Protein AF-A0A2D9P3X9-F1 (afdb_monomer)

Solvent-accessible surface area (backbone atoms only — not comparable to full-atom values): 8124 Å² total; per-residue (Å²): 113,73,68,61,54,51,51,53,51,49,50,55,56,51,56,61,58,69,78,60,82,83,72,76,100,61,85,52,42,67,61,40,29,71,78,39,54,25,49,14,34,47,74,70,71,35,57,72,61,12,51,53,32,41,51,52,52,51,48,51,51,51,50,52,55,49,52,52,51,50,51,53,51,52,52,51,50,55,39,54,48,38,39,72,44,19,68,28,69,56,76,95,52,58,72,68,57,59,52,52,55,59,76,34,58,32,45,64,60,45,48,53,52,29,52,75,70,72,39,66,88,75,55,76,62,83,95,70,67,63,58,36,43,43,80,41,71,66,68,59,71,107

Secondary structure (DSSP, 8-state):
-HHHHHHHHHHHHHHHHHTT----SS--HHHHHHHSTTHHHHHTT-HHHHHHHHHHHHHHHHHHHHHHHHHHHHHHHHHHHHHHHSS---TT--HHHHHHHHH-SBHHHHHHHHHHTT-GGGPPPTTSS---B-S-HHHHT-

Foldseek 3Di:
DVVVVVVVVVVVVVVVVVVPPDDPDDDALVVLCVVANLRSCVVVVVNVRSVVRNVVRVVVVCVVVVVVVVVVVVVVVVQVLCVVFWVAHPPPPDPVLVVLVLVDQWLVRSCVVCVVVVNNVPRDDPPPRSTTHGPDPVSSPD

Radius of gyration: 28.92 Å; Cα contacts (8 Å, |Δi|>4): 103; chains: 1; bounding box: 57×47×64 Å

Mean predicted aligned error: 10.76 Å

Sequence (142 aa):
MKNKFKITFYIILLSNTLFGQNYERDFSPIYKSIILPGWGELDLKNDKRSKQFLIQEASIWITFFGLKYISNTYESSYKAFAALHASTDLENKPFQYRVDIGDYNTYDEFIDSKRRNRQTDLIWPENLGYEWQWDSESNRKE

Structure (mmCIF, N/CA/C/O backbone):
data_AF-A0A2D9P3X9-F1
#
_entry.id   AF-A0A2D9P3X9-F1
#
loop_
_atom_site.group_PDB
_atom_site.id
_atom_site.type_symbol
_atom_site.label_atom_id
_atom_site.label_alt_id
_atom_site.label_comp_id
_atom_site.label_asym_id
_atom_site.label_entity_id
_atom_site.label_seq_id
_atom_site.pdbx_PDB_ins_code
_atom_site.Cartn_x
_atom_site.Cartn_y
_atom_site.Cartn_z
_atom_site.occupancy
_atom_site.B_iso_or_equiv
_atom_site.auth_seq_id
_atom_site.auth_comp_id
_atom_site.auth_asym_id
_atom_site.auth_atom_id
_atom_site.pdbx_PDB_model_num
ATOM 1 N N . MET A 1 1 ? -25.936 -37.610 26.710 1.00 55.84 1 MET A N 1
ATOM 2 C CA . MET A 1 1 ? -25.094 -36.393 26.854 1.00 55.84 1 MET A CA 1
ATOM 3 C C . MET A 1 1 ? -25.672 -35.146 26.176 1.00 55.84 1 MET A C 1
ATOM 5 O O . MET A 1 1 ? -25.727 -34.121 26.841 1.00 55.84 1 MET A O 1
ATOM 9 N N . LYS A 1 2 ? -26.171 -35.205 24.927 1.00 56.50 2 LYS A N 1
ATOM 10 C CA . LYS A 1 2 ? -26.746 -34.044 24.198 1.00 56.50 2 LYS A CA 1
ATOM 11 C C . LYS A 1 2 ? -27.821 -33.239 24.956 1.00 56.50 2 LYS A C 1
ATOM 13 O O . LYS A 1 2 ? -27.806 -32.015 24.899 1.00 56.50 2 LYS A O 1
ATOM 18 N N . ASN A 1 3 ? -28.716 -33.898 25.697 1.00 66.62 3 ASN A N 1
ATOM 19 C CA . ASN A 1 3 ? -29.803 -33.201 26.406 1.00 66.62 3 ASN A CA 1
ATOM 20 C C . ASN A 1 3 ? -29.320 -32.415 27.632 1.00 66.62 3 ASN A C 1
ATOM 22 O O . ASN A 1 3 ? -29.863 -31.354 27.913 1.00 66.62 3 ASN A O 1
ATOM 26 N N . LYS A 1 4 ? -28.260 -32.879 28.310 1.00 65.38 4 LYS A N 1
ATOM 27 C CA . LYS A 1 4 ? -27.666 -32.143 29.435 1.00 65.38 4 LYS A CA 1
ATOM 28 C C . LYS A 1 4 ? -27.031 -30.838 28.951 1.00 65.38 4 LYS A C 1
ATOM 30 O O . LYS A 1 4 ? -27.286 -29.808 29.546 1.00 65.38 4 LYS A O 1
ATOM 35 N N . PHE A 1 5 ? -26.326 -30.866 27.816 1.00 71.12 5 PHE A N 1
ATOM 36 C CA . PHE A 1 5 ? -25.721 -29.669 27.217 1.00 71.12 5 PHE A CA 1
ATOM 37 C C . PHE A 1 5 ? -26.764 -28.624 26.790 1.00 71.12 5 PHE A C 1
ATOM 39 O O . PHE A 1 5 ? -26.582 -27.440 27.047 1.00 71.12 5 PHE A O 1
ATOM 46 N N . LYS A 1 6 ? -27.893 -29.057 26.206 1.00 70.19 6 LYS A N 1
ATOM 47 C CA . LYS A 1 6 ? -29.011 -28.155 25.884 1.00 70.19 6 LYS A CA 1
ATOM 48 C C . LYS A 1 6 ? -29.595 -27.506 27.139 1.00 70.19 6 LYS A C 1
ATOM 50 O O . LYS A 1 6 ? -29.830 -26.308 27.135 1.00 70.19 6 LYS A O 1
ATOM 55 N N . ILE A 1 7 ? -29.792 -28.273 28.211 1.00 79.56 7 ILE A N 1
ATOM 56 C CA . ILE A 1 7 ? -30.321 -27.751 29.479 1.00 79.56 7 ILE A CA 1
ATOM 57 C C . ILE A 1 7 ? -29.348 -26.742 30.098 1.00 79.56 7 ILE A C 1
ATOM 59 O O . ILE A 1 7 ? -29.776 -25.657 30.472 1.00 79.56 7 ILE A O 1
ATOM 63 N N . THR A 1 8 ? -28.044 -27.038 30.136 1.00 74.94 8 THR A N 1
ATOM 64 C CA . THR A 1 8 ? -27.043 -26.080 30.631 1.00 74.94 8 THR A CA 1
ATOM 65 C C . THR A 1 8 ? -27.016 -24.809 29.780 1.00 74.94 8 THR A C 1
ATOM 67 O O . THR A 1 8 ? -26.953 -23.711 30.321 1.00 74.94 8 THR A O 1
ATOM 70 N N . PHE A 1 9 ? -27.139 -24.942 28.457 1.00 77.38 9 PHE A N 1
ATOM 71 C CA . PHE A 1 9 ? -27.222 -23.810 27.535 1.00 77.38 9 PHE A CA 1
ATOM 72 C C . PHE A 1 9 ? -28.471 -22.946 27.780 1.00 77.38 9 PHE A C 1
ATOM 74 O O . PHE A 1 9 ? -28.362 -21.725 27.847 1.00 77.38 9 PHE A O 1
ATOM 81 N N . TYR A 1 10 ? -29.639 -23.561 28.001 1.00 79.00 10 TYR A N 1
ATOM 82 C CA . TYR A 1 10 ? -30.862 -22.835 28.359 1.00 79.00 10 TYR A CA 1
ATOM 83 C C . TYR A 1 10 ? -30.765 -22.160 29.731 1.00 79.00 10 TYR A C 1
ATOM 85 O O . TYR A 1 10 ? -31.238 -21.038 29.871 1.00 79.00 10 TYR A O 1
ATOM 93 N N . ILE A 1 11 ? -30.118 -22.786 30.720 1.00 79.06 11 ILE A N 1
ATOM 94 C CA . ILE A 1 11 ? -29.897 -22.189 32.048 1.00 79.06 11 ILE A CA 1
ATOM 95 C C . ILE A 1 11 ? -29.009 -20.944 31.943 1.00 79.06 11 ILE A C 1
ATOM 97 O O . ILE A 1 11 ? -29.329 -19.927 32.549 1.00 79.06 11 ILE A O 1
ATOM 101 N N . ILE A 1 12 ? -27.948 -20.994 31.130 1.00 73.81 12 ILE A N 1
ATOM 102 C CA . ILE A 1 12 ? -27.087 -19.832 30.861 1.00 73.81 12 ILE A CA 1
ATOM 103 C C . ILE A 1 12 ? -27.878 -18.730 30.139 1.00 73.81 12 ILE A C 1
ATOM 105 O O . ILE A 1 12 ? -27.735 -17.553 30.462 1.00 73.81 12 ILE A O 1
ATOM 109 N N . LEU A 1 13 ? -28.752 -19.082 29.189 1.00 68.81 13 LEU A N 1
ATOM 110 C CA . LEU A 1 13 ? -29.600 -18.101 28.505 1.00 68.81 13 LEU A CA 1
ATOM 111 C C . LEU A 1 13 ? -30.586 -17.423 29.476 1.00 68.81 13 LEU A C 1
ATOM 113 O O . LEU A 1 13 ? -30.727 -16.202 29.465 1.00 68.81 13 LEU A O 1
ATOM 117 N N . LEU A 1 14 ? -31.225 -18.205 30.353 1.00 68.19 14 LEU A N 1
ATOM 118 C CA . LEU A 1 14 ? -32.189 -17.724 31.347 1.00 68.19 14 LEU A CA 1
ATOM 119 C C . LEU A 1 14 ? -31.533 -16.885 32.453 1.00 68.19 14 LEU A C 1
ATOM 121 O O . LEU A 1 14 ? -32.099 -15.866 32.852 1.00 68.19 14 LEU A O 1
ATOM 125 N N . SER A 1 15 ? -30.329 -17.239 32.914 1.00 62.06 15 SER A N 1
ATOM 126 C CA . SER A 1 15 ? -29.631 -16.464 33.949 1.00 62.06 15 SER A CA 1
ATOM 127 C C . SER A 1 15 ? -29.272 -15.054 33.478 1.00 62.06 15 SER A C 1
ATOM 129 O O . SER A 1 15 ? -29.330 -14.120 34.270 1.00 62.06 15 SER A O 1
ATOM 131 N N . ASN A 1 16 ? -28.976 -14.868 32.187 1.00 56.00 16 ASN A N 1
ATOM 132 C CA . ASN A 1 16 ? -28.718 -13.539 31.621 1.00 56.00 16 ASN A CA 1
ATOM 133 C C . ASN A 1 16 ? -29.984 -12.665 31.560 1.00 56.00 16 ASN A C 1
ATOM 135 O O . ASN A 1 16 ? -29.895 -11.449 31.695 1.00 56.00 16 ASN A O 1
ATOM 139 N N . THR A 1 17 ? -31.171 -13.266 31.412 1.00 57.72 17 THR A N 1
ATOM 140 C CA . THR A 1 17 ? -32.439 -12.512 31.368 1.00 57.72 17 THR A CA 1
ATOM 141 C C . THR A 1 17 ? -32.938 -12.061 32.742 1.00 57.72 17 THR A C 1
ATOM 143 O O . THR A 1 17 ? -33.603 -11.032 32.839 1.00 57.72 17 THR A O 1
ATOM 146 N N . LEU A 1 18 ? -32.591 -12.783 33.814 1.00 49.72 18 LEU A N 1
ATOM 147 C CA . LEU A 1 18 ? -33.048 -12.473 35.176 1.00 49.72 18 LEU A CA 1
ATOM 148 C C . LEU A 1 18 ? -32.275 -11.317 35.832 1.00 49.72 18 LEU A C 1
ATOM 150 O O . LEU A 1 18 ? -32.829 -10.631 36.684 1.00 49.72 18 LEU A O 1
ATOM 154 N N . PHE A 1 19 ? -31.040 -11.042 35.401 1.00 53.84 19 PHE A N 1
ATOM 155 C CA . PHE A 1 19 ? -30.265 -9.879 35.862 1.00 53.84 19 PHE A CA 1
ATOM 156 C C . PHE A 1 19 ? -30.591 -8.573 35.109 1.00 53.84 19 PHE A C 1
ATOM 158 O O . PHE A 1 19 ? -30.046 -7.527 35.448 1.00 53.84 19 PHE A O 1
ATOM 165 N N . GLY A 1 20 ? -31.467 -8.614 34.097 1.00 50.34 20 GLY A N 1
ATOM 166 C CA . GLY A 1 20 ? -31.756 -7.476 33.213 1.00 50.34 20 GLY A CA 1
ATOM 167 C C . GLY A 1 20 ? -33.025 -6.679 33.531 1.00 50.34 20 GLY A C 1
ATOM 168 O O . GLY A 1 20 ? -33.351 -5.751 32.792 1.00 50.34 20 GLY A O 1
ATOM 169 N N . GLN A 1 21 ? -33.775 -7.019 34.581 1.00 50.72 21 GLN A N 1
ATOM 170 C CA . GLN A 1 21 ? -35.011 -6.303 34.905 1.00 50.72 21 GLN A CA 1
ATOM 171 C C . GLN A 1 21 ? -34.729 -5.129 35.839 1.00 50.72 21 GLN A C 1
ATOM 173 O O . GLN A 1 21 ? -34.674 -5.313 37.050 1.00 50.72 21 GLN A O 1
ATOM 178 N N . ASN A 1 22 ? -34.487 -3.956 35.241 1.00 48.69 22 ASN A N 1
ATOM 179 C CA . ASN A 1 22 ? -34.942 -2.620 35.666 1.00 48.69 22 ASN A CA 1
ATOM 180 C C . ASN A 1 22 ? -34.124 -1.543 34.931 1.00 48.69 22 ASN A C 1
ATOM 182 O O . ASN A 1 22 ? -33.191 -0.964 35.482 1.00 48.69 22 ASN A O 1
ATOM 186 N N . TYR A 1 23 ? -34.472 -1.271 33.675 1.00 49.69 23 TYR A N 1
ATOM 187 C CA . TYR A 1 23 ? -34.126 -0.006 33.028 1.00 49.69 23 TYR A CA 1
ATOM 188 C C . TYR A 1 23 ? -35.367 0.439 32.254 1.00 49.69 23 TYR A C 1
ATOM 190 O O . TYR A 1 23 ? -35.834 -0.269 31.358 1.00 49.69 23 TYR A O 1
ATOM 198 N N . GLU A 1 24 ? -35.970 1.548 32.681 1.00 52.97 24 GLU A N 1
ATOM 199 C CA . GLU A 1 24 ? -37.042 2.219 31.944 1.00 52.97 24 GLU A CA 1
ATOM 200 C C . GLU A 1 24 ? -36.581 2.505 30.506 1.00 52.97 24 GLU A C 1
ATOM 202 O O . GLU A 1 24 ? -35.385 2.582 30.248 1.00 52.97 24 GLU A O 1
ATOM 207 N N . ARG A 1 25 ? -37.533 2.599 29.568 1.00 50.69 25 ARG A N 1
ATOM 208 C CA . ARG A 1 25 ? -37.355 2.736 28.107 1.00 50.69 25 ARG A CA 1
ATOM 209 C C . ARG A 1 25 ? -36.235 3.698 27.668 1.00 50.69 25 ARG A C 1
ATOM 211 O O . ARG A 1 25 ? -36.501 4.808 27.218 1.00 50.69 25 ARG A O 1
ATOM 218 N N . ASP A 1 26 ? -35.012 3.199 27.663 1.00 66.06 26 ASP A N 1
ATOM 219 C CA . ASP A 1 26 ? -33.858 3.836 27.055 1.00 66.06 26 ASP A CA 1
ATOM 220 C C . ASP A 1 26 ? -33.067 2.792 26.262 1.00 66.06 26 ASP A C 1
ATOM 222 O O 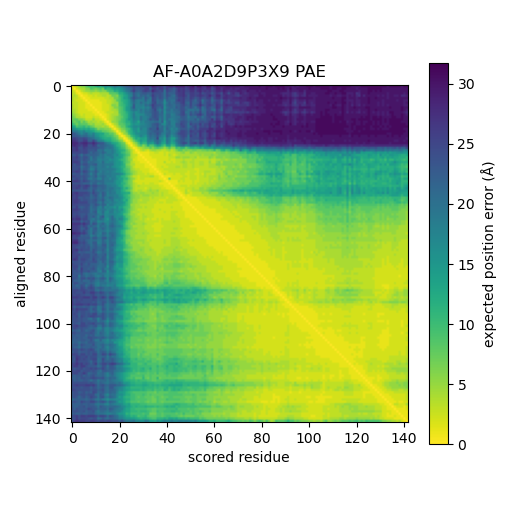. ASP A 1 26 ? -33.109 1.589 26.548 1.00 66.06 26 ASP A O 1
ATOM 226 N N . PHE A 1 27 ? -32.395 3.229 25.200 1.00 75.25 27 PHE A N 1
ATOM 227 C CA . PHE A 1 27 ? -31.620 2.336 24.338 1.00 75.25 27 PHE A CA 1
ATOM 228 C C . PHE A 1 27 ? -30.550 1.620 25.178 1.00 75.25 27 PHE A C 1
ATOM 230 O O . PHE A 1 27 ? -29.741 2.289 25.819 1.00 75.25 27 PHE A O 1
ATOM 237 N N . SER A 1 28 ? -30.562 0.277 25.206 1.00 85.94 28 SER A N 1
ATOM 238 C CA . SER A 1 28 ? -29.722 -0.493 26.138 1.00 85.94 28 SER A CA 1
ATOM 239 C C . SER A 1 28 ? -28.251 -0.059 26.056 1.00 85.94 28 SER A C 1
ATOM 241 O O . SER A 1 28 ? -27.711 0.027 24.945 1.00 85.94 28 SER A O 1
ATOM 243 N N . PRO A 1 29 ? -27.565 0.125 27.201 1.00 83.06 29 PRO A N 1
ATOM 244 C CA . PRO A 1 29 ? -26.133 0.419 27.247 1.00 83.06 29 PRO A CA 1
ATOM 245 C C . PRO A 1 29 ? -25.288 -0.546 26.404 1.00 83.06 29 PRO A C 1
ATOM 247 O O . PRO A 1 29 ? -24.281 -0.159 25.818 1.00 83.06 29 PRO A O 1
ATOM 250 N N . ILE A 1 30 ? -25.722 -1.803 26.276 1.00 84.38 30 ILE A N 1
ATOM 251 C CA . ILE A 1 30 ? -25.047 -2.804 25.445 1.00 84.38 30 ILE A CA 1
ATOM 252 C C . ILE A 1 30 ? -25.048 -2.373 23.975 1.00 84.38 30 ILE A C 1
ATOM 254 O O . ILE A 1 30 ? -23.997 -2.363 23.340 1.00 84.38 30 ILE A O 1
ATOM 258 N N . TYR A 1 31 ? -26.201 -1.969 23.438 1.00 88.00 31 TYR A N 1
ATOM 259 C CA . TYR A 1 31 ? -26.297 -1.538 22.045 1.00 88.00 31 TYR A CA 1
ATOM 260 C C . TYR A 1 31 ? -25.538 -0.229 21.797 1.00 88.00 31 TYR A C 1
ATOM 262 O O . TYR A 1 31 ? -24.903 -0.094 20.753 1.00 88.00 31 TYR A O 1
ATOM 270 N N . LYS A 1 32 ? -25.521 0.698 22.769 1.00 86.94 32 LYS A N 1
ATOM 271 C CA . LYS A 1 32 ? -24.692 1.921 22.710 1.00 86.94 32 LYS A CA 1
ATOM 272 C C . LYS A 1 32 ? -23.209 1.574 22.543 1.00 86.94 32 LYS A C 1
ATOM 274 O O . LYS A 1 32 ? -22.552 2.1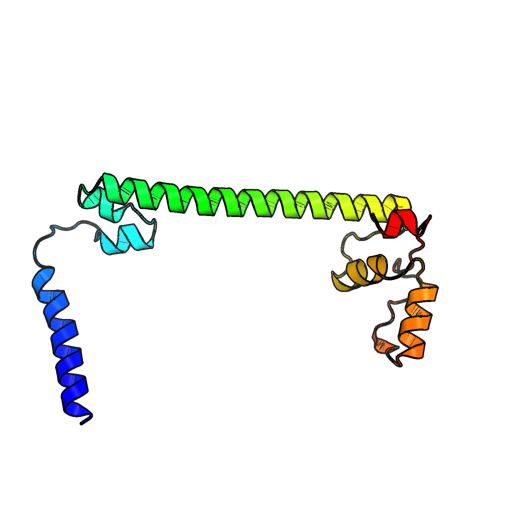16 21.661 1.00 86.94 32 LYS A O 1
ATOM 279 N N . SER A 1 33 ? -22.706 0.626 23.336 1.00 85.31 33 SER A N 1
ATOM 280 C CA . SER A 1 33 ? -21.310 0.172 23.275 1.00 85.31 33 SER A CA 1
ATOM 281 C C . SER A 1 33 ? -20.950 -0.605 22.005 1.00 85.31 33 SER A C 1
ATOM 283 O O . SER A 1 33 ? -19.783 -0.603 21.626 1.00 85.31 33 SER A O 1
ATOM 285 N N . ILE A 1 34 ? -21.914 -1.264 21.348 1.00 86.88 34 ILE A N 1
ATOM 286 C CA . ILE A 1 34 ? -21.692 -1.914 20.043 1.00 86.88 34 ILE A CA 1
ATOM 287 C C . ILE A 1 34 ? -21.476 -0.867 18.946 1.00 86.88 34 ILE A C 1
ATOM 289 O O . ILE A 1 34 ? -20.633 -1.062 18.078 1.00 86.88 34 ILE A O 1
ATOM 293 N N . ILE A 1 35 ? -22.243 0.226 18.976 1.00 88.44 35 ILE A N 1
ATOM 294 C CA . ILE A 1 35 ? -22.125 1.308 17.989 1.00 88.44 35 ILE A CA 1
ATOM 295 C C . ILE A 1 35 ? -20.837 2.094 18.216 1.00 88.44 35 ILE A C 1
ATOM 297 O O . ILE A 1 35 ? -20.119 2.390 17.266 1.00 88.44 35 ILE A O 1
ATOM 301 N N . LEU A 1 36 ? -20.569 2.449 19.474 1.00 88.19 36 LEU A N 1
ATOM 302 C CA . LEU A 1 36 ? -19.397 3.217 19.856 1.00 88.19 36 LEU A CA 1
ATOM 303 C C . LEU A 1 36 ? -18.864 2.706 21.200 1.00 88.19 36 LEU A C 1
ATOM 305 O O . LEU A 1 36 ? -19.493 2.948 22.243 1.00 88.19 36 LEU A O 1
ATOM 309 N N . PRO A 1 37 ? -17.707 2.025 21.213 1.00 87.88 37 PRO A N 1
ATOM 310 C CA . PRO A 1 37 ? -17.082 1.573 22.446 1.00 87.88 37 PRO A CA 1
ATOM 311 C C . PRO A 1 37 ? -16.940 2.721 23.454 1.00 87.88 37 PRO A C 1
ATOM 313 O O . PRO A 1 37 ? -16.388 3.778 23.159 1.00 87.88 37 PRO A O 1
ATOM 316 N N . GLY A 1 38 ? -17.452 2.517 24.670 1.00 86.19 38 GLY A N 1
ATOM 317 C CA . GLY A 1 38 ? -17.428 3.518 25.743 1.00 86.19 38 GLY A CA 1
ATOM 318 C C . GLY A 1 38 ? -18.706 4.344 25.898 1.00 86.19 38 GLY A C 1
ATOM 319 O O . GLY A 1 38 ? -18.887 4.945 26.958 1.00 86.19 38 GLY A O 1
ATOM 320 N N . TRP A 1 39 ? -19.631 4.322 24.932 1.00 86.56 39 TRP A N 1
ATOM 321 C CA . TRP A 1 39 ? -20.909 5.040 25.039 1.00 86.56 39 TRP A CA 1
ATOM 322 C C . TRP A 1 39 ? -21.864 4.398 26.056 1.00 86.56 39 TRP A C 1
ATOM 324 O O . TRP A 1 39 ? -22.435 5.093 26.892 1.00 86.56 39 TRP A O 1
ATOM 334 N N . GLY A 1 40 ? -21.993 3.070 26.074 1.00 86.94 40 GLY A N 1
ATOM 335 C CA . GLY A 1 40 ? -22.806 2.391 27.089 1.00 86.94 40 GLY A CA 1
ATOM 336 C C . GLY A 1 40 ? -22.232 2.497 28.501 1.00 86.94 40 GLY A C 1
ATOM 337 O O . GLY A 1 40 ? -22.971 2.610 29.469 1.00 86.94 40 GLY A O 1
ATOM 338 N N . GLU A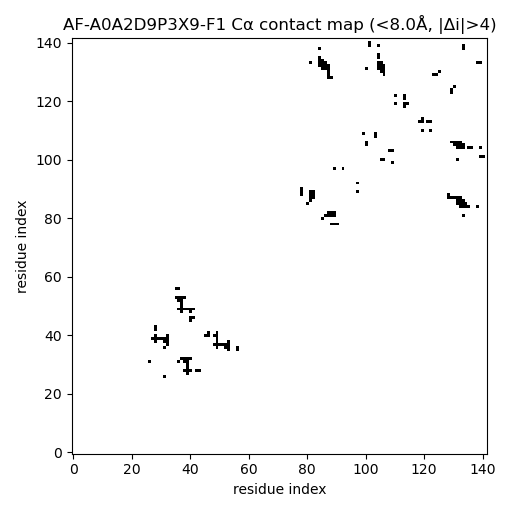 1 41 ? -20.907 2.516 28.634 1.00 87.69 41 GLU A N 1
ATOM 339 C CA . GLU A 1 41 ? -20.251 2.715 29.934 1.00 87.69 41 GLU A CA 1
ATOM 340 C C . GLU A 1 41 ? -20.468 4.138 30.467 1.00 87.69 41 GLU A C 1
ATOM 342 O O . GLU A 1 41 ? -20.576 4.328 31.677 1.00 87.69 41 GLU A O 1
ATOM 347 N N . LEU A 1 42 ? -20.589 5.128 29.575 1.00 87.50 42 LEU A N 1
ATOM 348 C CA . LEU A 1 42 ? -20.970 6.496 29.934 1.00 87.50 42 LEU A CA 1
ATOM 349 C C . LEU A 1 42 ? -22.408 6.546 30.470 1.00 87.50 42 LEU A C 1
ATOM 351 O O . LEU A 1 42 ? -22.675 7.192 31.479 1.00 87.50 42 LEU A O 1
ATOM 355 N N . ASP A 1 43 ? -23.313 5.798 29.835 1.00 86.56 43 ASP A N 1
ATOM 356 C CA . ASP A 1 43 ? -24.717 5.647 30.242 1.00 86.56 43 ASP A CA 1
ATOM 357 C C . ASP A 1 43 ? -24.858 5.022 31.641 1.00 86.56 43 ASP A C 1
ATOM 359 O O . ASP A 1 43 ? -25.719 5.394 32.437 1.00 86.56 43 ASP A O 1
ATOM 363 N N . LEU A 1 44 ? -23.944 4.107 31.976 1.00 88.38 44 LEU A N 1
ATOM 364 C CA . LEU A 1 44 ? -23.841 3.460 33.286 1.00 88.38 44 LEU A CA 1
ATOM 365 C C . LEU A 1 44 ? -23.069 4.296 34.327 1.00 88.38 44 LEU A C 1
ATOM 367 O O . LEU A 1 44 ? -22.786 3.794 35.415 1.00 88.38 44 LEU A O 1
ATOM 371 N N . LYS A 1 45 ? -22.725 5.558 34.021 1.00 86.00 45 LYS A N 1
ATOM 372 C CA . LYS A 1 45 ? -21.920 6.465 34.870 1.00 86.00 45 LYS A CA 1
ATOM 373 C C . LYS A 1 45 ? -20.539 5.905 35.239 1.00 86.00 45 LYS A C 1
ATOM 375 O O . LYS A 1 45 ? -19.967 6.240 36.277 1.00 86.00 45 LYS A O 1
ATOM 380 N N . ASN A 1 46 ? -19.989 5.039 34.391 1.00 88.69 46 ASN A N 1
ATOM 381 C CA . ASN A 1 46 ? -18.662 4.459 34.552 1.00 88.69 46 ASN A CA 1
ATOM 382 C C . ASN A 1 46 ? -17.619 5.261 33.758 1.00 88.69 46 ASN A C 1
ATOM 384 O O . ASN A 1 46 ? -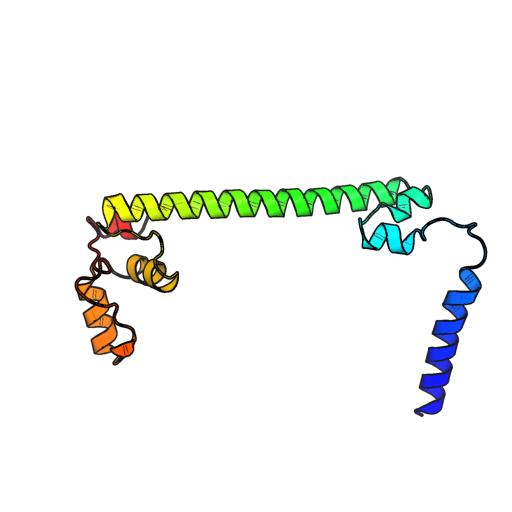17.025 4.787 32.784 1.00 88.69 46 ASN A O 1
ATOM 388 N N . ASP A 1 47 ? -17.382 6.500 34.193 1.00 88.25 47 ASP A N 1
ATOM 389 C CA . ASP A 1 47 ? -16.590 7.495 33.456 1.00 88.25 47 ASP A CA 1
ATOM 390 C C . ASP A 1 47 ? -15.164 7.034 33.143 1.00 88.25 47 ASP A C 1
ATOM 392 O O . ASP A 1 47 ? -14.629 7.317 32.070 1.00 88.25 47 ASP A O 1
ATOM 396 N N . LYS A 1 48 ? -14.524 6.310 34.070 1.00 91.81 48 LYS A N 1
ATOM 397 C CA . LYS A 1 48 ? -13.151 5.824 33.878 1.00 91.81 48 LYS A CA 1
ATOM 398 C C . LYS A 1 48 ? -13.079 4.835 32.717 1.00 91.81 48 LYS A C 1
ATOM 400 O O . LYS A 1 48 ? -12.191 4.948 31.874 1.00 91.81 48 LYS A O 1
ATOM 405 N N . ARG A 1 49 ? -14.010 3.880 32.672 1.00 87.12 49 ARG A N 1
ATOM 406 C CA . ARG A 1 49 ? -14.047 2.843 31.637 1.00 87.12 49 ARG A CA 1
ATOM 407 C C . ARG A 1 49 ? -14.517 3.405 30.299 1.00 87.12 49 ARG A C 1
ATOM 409 O O . ARG A 1 49 ? -13.931 3.076 29.273 1.00 87.12 49 ARG A O 1
ATOM 416 N N . SER A 1 50 ? -15.499 4.306 30.320 1.00 90.75 50 SER A N 1
ATOM 417 C CA . SER A 1 50 ? -15.939 5.042 29.132 1.00 90.75 50 SER A CA 1
ATOM 418 C C . SER A 1 50 ? -14.777 5.787 28.463 1.00 90.75 50 SER A C 1
ATOM 420 O O . SER A 1 50 ? -14.514 5.576 27.281 1.00 90.75 50 SER A O 1
ATOM 422 N N . LYS A 1 51 ? -14.001 6.568 29.231 1.00 92.12 51 LYS A N 1
ATOM 423 C CA . LYS A 1 51 ? -12.834 7.308 28.718 1.00 92.12 51 LYS A CA 1
ATOM 424 C C . LYS A 1 51 ? -11.781 6.397 28.088 1.00 92.12 51 LYS A C 1
ATOM 426 O O . LYS A 1 51 ? -11.240 6.740 27.044 1.00 92.12 51 LYS A O 1
ATOM 431 N N . GLN A 1 52 ? -11.491 5.246 28.699 1.00 93.50 52 GLN A N 1
ATOM 432 C CA . GLN A 1 52 ? -10.525 4.289 28.147 1.00 93.50 52 GLN A CA 1
ATOM 433 C C . GLN A 1 52 ? -10.959 3.766 26.775 1.00 93.50 52 GLN A C 1
ATOM 435 O O . GLN A 1 52 ? -10.151 3.768 25.849 1.00 93.50 52 GLN A O 1
ATOM 440 N N . PHE A 1 53 ? -12.226 3.369 26.630 1.00 93.38 53 PHE A N 1
ATOM 441 C CA . PHE A 1 53 ? -12.748 2.901 25.348 1.00 93.38 53 PHE A CA 1
ATOM 442 C C . PHE A 1 53 ? -12.785 4.009 24.294 1.00 93.38 53 PHE A C 1
ATOM 444 O O . PHE A 1 53 ? -12.349 3.782 23.172 1.00 93.38 53 PHE A O 1
ATOM 451 N N . LEU A 1 54 ? -13.212 5.220 24.659 1.00 91.56 54 LEU A N 1
ATOM 452 C CA . LEU A 1 54 ? -13.237 6.350 23.728 1.00 91.56 54 LEU A CA 1
ATOM 453 C C . LEU A 1 54 ? -11.832 6.725 23.227 1.00 91.56 54 LEU A C 1
ATOM 455 O O . LEU A 1 54 ? -11.668 7.041 22.053 1.00 91.56 54 LEU A O 1
ATOM 459 N N . ILE A 1 55 ? -10.804 6.658 24.083 1.00 94.25 55 ILE A N 1
ATOM 460 C CA . ILE A 1 55 ? -9.406 6.894 23.675 1.00 94.25 55 ILE A CA 1
ATOM 461 C C . ILE A 1 55 ? -8.921 5.808 22.709 1.00 94.25 55 ILE A C 1
ATOM 463 O O . ILE A 1 55 ? -8.240 6.123 21.733 1.00 94.25 55 ILE A O 1
ATOM 467 N N . GLN A 1 56 ? -9.259 4.542 22.964 1.00 95.06 56 GLN A N 1
ATOM 468 C CA . GLN A 1 56 ? -8.905 3.434 22.071 1.00 95.06 56 GLN A CA 1
ATOM 469 C C . GLN A 1 56 ? -9.582 3.596 20.711 1.00 95.06 56 GLN A C 1
ATOM 471 O O . GLN A 1 56 ? -8.917 3.499 19.684 1.00 95.06 56 GLN A O 1
ATOM 476 N N . GLU A 1 57 ? -10.870 3.926 20.710 1.00 93.38 57 GLU A N 1
ATOM 477 C CA . GLU A 1 57 ? -11.643 4.168 19.497 1.00 93.38 57 GLU A CA 1
ATOM 478 C C . GLU A 1 57 ? -11.065 5.339 18.691 1.00 93.38 57 GLU A C 1
ATOM 480 O O . GLU A 1 57 ? -10.788 5.208 17.500 1.00 93.38 57 GLU A O 1
ATOM 485 N N . ALA A 1 58 ? -10.777 6.465 19.349 1.00 95.31 58 ALA A N 1
ATOM 486 C CA . ALA A 1 58 ? -10.131 7.608 18.711 1.00 95.31 58 ALA A CA 1
ATOM 487 C C . ALA A 1 58 ? -8.758 7.238 18.130 1.00 95.31 58 ALA A C 1
ATOM 489 O O . ALA A 1 58 ? -8.441 7.630 17.009 1.00 95.31 58 ALA A O 1
ATOM 490 N N . SER A 1 59 ? -7.963 6.448 18.858 1.00 97.25 59 SER A N 1
ATOM 491 C CA . SER A 1 59 ? -6.665 5.956 18.381 1.00 97.25 59 SER A CA 1
ATOM 492 C C . SER A 1 59 ? -6.816 5.127 17.106 1.00 97.25 59 SER A C 1
ATOM 494 O O . SER A 1 59 ? -6.096 5.368 16.143 1.00 97.25 59 SER A O 1
ATOM 496 N N . ILE A 1 60 ? -7.783 4.205 17.064 1.00 96.31 60 ILE A N 1
ATOM 497 C CA . ILE A 1 60 ? -8.054 3.371 15.886 1.00 96.31 60 ILE A CA 1
ATOM 498 C C . ILE A 1 60 ? -8.418 4.242 14.683 1.00 96.31 60 ILE A C 1
ATOM 500 O O . ILE A 1 60 ? -7.829 4.072 13.615 1.00 96.31 60 ILE A O 1
ATOM 504 N N . TRP A 1 61 ? -9.330 5.204 14.847 1.00 96.81 61 TRP A N 1
ATOM 505 C CA . TRP A 1 61 ? -9.718 6.103 13.758 1.00 96.81 61 TRP A CA 1
ATOM 506 C C . TRP A 1 61 ? -8.556 6.968 13.275 1.00 96.81 61 TRP A C 1
ATOM 508 O O . TRP A 1 61 ? -8.326 7.058 12.069 1.00 96.81 61 TRP A O 1
ATOM 518 N N . ILE A 1 62 ? -7.795 7.567 14.193 1.00 98.12 62 ILE A N 1
ATOM 519 C CA . ILE A 1 62 ? -6.620 8.381 13.856 1.00 98.12 62 ILE A CA 1
ATOM 520 C C . ILE A 1 62 ? -5.599 7.543 13.086 1.00 98.12 62 ILE A C 1
ATOM 522 O O . ILE A 1 62 ? -5.120 7.976 12.039 1.00 98.12 62 ILE A O 1
ATOM 526 N N . THR A 1 63 ? -5.295 6.331 13.553 1.00 98.12 63 THR A N 1
ATOM 527 C CA . THR A 1 63 ? -4.381 5.420 12.859 1.00 98.12 63 THR A CA 1
ATOM 528 C C . THR A 1 63 ? -4.922 5.028 11.489 1.00 98.12 63 THR A C 1
ATOM 530 O O . THR A 1 63 ? -4.182 5.092 10.514 1.00 98.12 63 THR A O 1
ATOM 533 N N . PHE A 1 64 ? -6.203 4.677 11.375 1.00 97.88 64 PHE A N 1
ATOM 534 C CA . PHE A 1 64 ? -6.817 4.303 10.103 1.00 97.88 64 PHE A CA 1
ATOM 535 C C . PHE A 1 64 ? -6.732 5.432 9.067 1.00 97.88 64 PHE A C 1
ATOM 537 O O . PHE A 1 64 ? -6.240 5.222 7.957 1.00 97.88 64 PHE A O 1
ATOM 544 N N . PHE A 1 65 ? -7.166 6.643 9.426 1.00 98.19 65 PHE A N 1
ATOM 545 C CA . PHE A 1 65 ? -7.115 7.788 8.517 1.00 98.19 65 PHE A CA 1
ATOM 546 C C . PHE A 1 65 ? -5.681 8.230 8.226 1.00 98.19 65 PHE A C 1
ATOM 548 O O . PHE A 1 65 ? -5.373 8.555 7.079 1.00 98.19 65 PHE A O 1
ATOM 555 N N . GLY A 1 66 ? -4.797 8.185 9.225 1.00 98.25 66 GLY A N 1
ATOM 556 C CA . GLY A 1 66 ? -3.377 8.486 9.063 1.00 98.25 66 GLY A CA 1
ATOM 557 C C . GLY A 1 66 ? -2.701 7.535 8.077 1.00 98.25 66 GLY A C 1
ATOM 558 O O . GLY A 1 66 ? -2.087 7.985 7.113 1.00 98.25 66 GLY A O 1
ATOM 559 N N . LEU A 1 67 ? -2.880 6.223 8.253 1.00 98.06 67 LEU A N 1
ATOM 560 C CA . LEU A 1 67 ? -2.335 5.214 7.343 1.00 98.06 67 LEU A CA 1
ATOM 561 C C . LEU A 1 67 ? -2.915 5.344 5.934 1.00 98.06 67 LEU A C 1
ATOM 563 O O . LEU A 1 67 ? -2.172 5.246 4.962 1.00 98.06 67 LEU A O 1
ATOM 567 N N . LYS A 1 68 ? -4.216 5.624 5.804 1.00 98.00 68 LYS A N 1
ATOM 568 C CA . LYS A 1 68 ? -4.848 5.853 4.499 1.00 98.00 68 LYS A CA 1
ATOM 569 C C . LYS A 1 68 ? -4.260 7.074 3.784 1.00 98.00 68 LYS A C 1
ATOM 571 O O . LYS A 1 68 ? -3.967 7.002 2.594 1.00 98.00 68 LYS A O 1
ATOM 576 N N . TYR A 1 69 ? -4.063 8.179 4.499 1.00 98.00 69 TYR A N 1
ATOM 577 C CA . TYR A 1 69 ? -3.452 9.388 3.946 1.00 98.00 69 TYR A CA 1
ATOM 578 C C . TYR A 1 69 ? -1.999 9.152 3.509 1.00 98.00 69 TYR A C 1
ATOM 580 O O . TYR A 1 69 ? -1.616 9.534 2.399 1.00 98.00 69 TYR A O 1
ATOM 588 N N . ILE A 1 70 ? -1.210 8.474 4.350 1.00 97.69 70 ILE A N 1
ATOM 589 C CA . ILE A 1 70 ? 0.183 8.119 4.049 1.00 97.69 70 ILE A CA 1
ATOM 590 C C . ILE A 1 70 ? 0.245 7.202 2.825 1.00 97.69 70 ILE A C 1
ATOM 592 O O . ILE A 1 70 ? 1.008 7.481 1.907 1.00 97.69 70 ILE A O 1
ATOM 596 N N . SER A 1 71 ? -0.590 6.160 2.772 1.00 96.19 71 SER A N 1
ATOM 597 C CA . SER A 1 71 ? -0.653 5.226 1.642 1.00 96.19 71 SER A CA 1
ATOM 598 C C . SER A 1 71 ? -0.950 5.942 0.327 1.00 96.19 71 SER A C 1
ATOM 600 O O . SER A 1 71 ? -0.266 5.704 -0.661 1.00 96.19 71 SER A O 1
ATOM 602 N N . ASN A 1 72 ? -1.934 6.845 0.313 1.00 95.50 72 ASN A N 1
ATOM 603 C CA . ASN A 1 72 ? -2.293 7.594 -0.892 1.00 95.50 72 ASN A CA 1
ATOM 604 C C . ASN A 1 72 ? -1.174 8.544 -1.335 1.00 95.50 72 ASN A C 1
ATOM 606 O O . ASN A 1 72 ? -0.906 8.679 -2.526 1.00 95.50 72 ASN A O 1
ATOM 610 N N . THR A 1 73 ? -0.519 9.202 -0.375 1.00 96.31 73 THR A N 1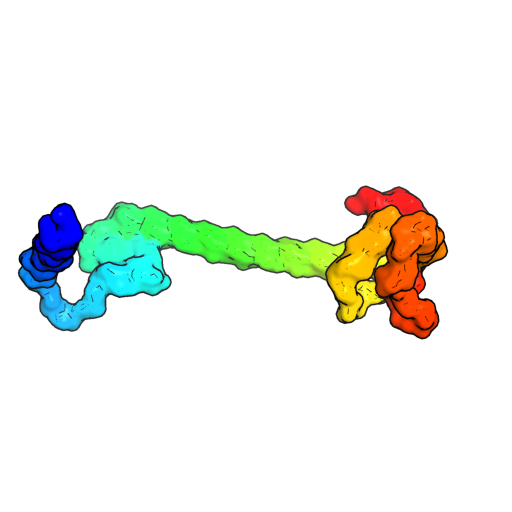
ATOM 611 C CA . THR A 1 73 ? 0.608 10.099 -0.659 1.00 96.31 73 THR A CA 1
ATOM 612 C C . THR A 1 73 ? 1.780 9.319 -1.238 1.00 96.31 73 THR A C 1
ATOM 614 O O . THR A 1 73 ? 2.311 9.698 -2.275 1.00 96.31 73 THR A O 1
ATOM 617 N N . TYR A 1 74 ? 2.144 8.202 -0.607 1.00 94.38 74 TYR A N 1
ATOM 618 C CA . TYR A 1 74 ? 3.207 7.328 -1.087 1.00 94.38 74 TYR A CA 1
ATOM 619 C C . TYR A 1 74 ? 2.889 6.780 -2.482 1.00 94.38 74 TYR A C 1
ATOM 621 O O . TYR A 1 74 ? 3.757 6.784 -3.351 1.00 94.38 74 TYR A O 1
ATOM 629 N N . GLU A 1 75 ? 1.631 6.391 -2.720 1.00 93.50 75 GLU A N 1
ATOM 630 C CA . GLU A 1 75 ? 1.179 5.927 -4.028 1.00 93.50 75 GLU A CA 1
ATOM 631 C C . GLU A 1 75 ? 1.329 6.977 -5.125 1.00 93.50 75 GLU A C 1
ATOM 633 O O . GLU A 1 75 ? 1.843 6.678 -6.199 1.00 93.50 75 GLU A O 1
ATOM 638 N N . SER A 1 76 ? 0.920 8.211 -4.846 1.00 93.94 76 SER A N 1
ATOM 639 C CA . SER A 1 76 ? 1.097 9.324 -5.776 1.00 93.94 76 SER A CA 1
ATOM 640 C C . SER A 1 76 ? 2.580 9.603 -6.053 1.00 93.94 76 SER A C 1
ATOM 642 O O . SER A 1 76 ? 2.982 9.745 -7.207 1.00 93.94 76 SER A O 1
ATOM 644 N N . SER A 1 77 ? 3.412 9.614 -5.006 1.00 93.75 77 SER A N 1
ATOM 645 C CA . SER A 1 77 ? 4.841 9.909 -5.122 1.00 93.75 77 SER A CA 1
ATOM 646 C C . SER A 1 77 ? 5.586 8.888 -5.976 1.00 93.75 77 SER A C 1
ATOM 648 O O . SER A 1 77 ? 6.294 9.291 -6.896 1.00 93.75 77 SER A O 1
ATOM 650 N N . TYR A 1 78 ? 5.416 7.582 -5.727 1.00 91.56 78 TYR A N 1
ATOM 651 C CA . TYR A 1 78 ? 6.133 6.583 -6.528 1.00 91.56 78 TYR A CA 1
ATOM 652 C C . TYR A 1 78 ? 5.630 6.565 -7.980 1.00 91.56 78 TYR A C 1
ATOM 654 O O . TYR A 1 78 ? 6.414 6.317 -8.894 1.00 91.56 78 TYR A O 1
ATOM 662 N N . LYS A 1 79 ? 4.339 6.853 -8.222 1.00 93.19 79 LYS A N 1
ATOM 663 C CA . LYS A 1 79 ? 3.796 6.968 -9.585 1.00 93.19 79 LYS A CA 1
ATOM 664 C C . LYS A 1 79 ? 4.420 8.124 -10.345 1.00 93.19 79 LYS A C 1
ATOM 666 O O . LYS A 1 79 ? 4.870 7.933 -11.470 1.00 93.19 79 LYS A O 1
ATOM 671 N N . ALA A 1 80 ? 4.492 9.295 -9.718 1.00 93.44 80 ALA A N 1
ATOM 672 C CA . ALA A 1 80 ? 5.137 10.462 -10.305 1.00 93.44 80 ALA A CA 1
ATOM 673 C C . ALA A 1 80 ? 6.637 10.224 -10.542 1.00 93.44 80 ALA A C 1
ATOM 675 O O . ALA A 1 80 ? 7.164 10.611 -11.583 1.00 93.44 80 ALA A O 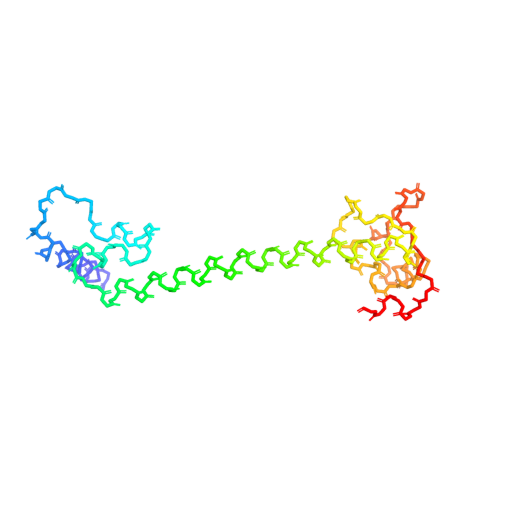1
ATOM 676 N N . PHE A 1 81 ? 7.313 9.547 -9.610 1.00 94.25 81 PHE A N 1
ATOM 677 C CA . PHE A 1 81 ? 8.727 9.205 -9.737 1.00 94.25 81 PHE A CA 1
ATOM 678 C C . PHE A 1 81 ? 8.985 8.259 -10.918 1.00 94.25 81 PHE A C 1
ATOM 680 O O . PHE A 1 81 ? 9.833 8.545 -11.759 1.00 94.25 81 PHE A O 1
ATOM 687 N N . ALA A 1 82 ? 8.204 7.183 -11.048 1.00 93.69 82 ALA A N 1
ATOM 688 C CA . ALA A 1 82 ? 8.293 6.276 -12.191 1.00 93.69 82 ALA A CA 1
ATOM 689 C C . ALA A 1 82 ? 7.924 6.970 -13.516 1.00 93.69 82 ALA A C 1
ATOM 691 O O . ALA A 1 82 ? 8.572 6.731 -14.530 1.00 93.69 82 ALA A O 1
ATOM 692 N N . ALA A 1 83 ? 6.949 7.882 -13.521 1.00 93.00 83 ALA A N 1
ATOM 693 C CA . ALA A 1 83 ? 6.630 8.668 -14.714 1.00 93.00 83 ALA A CA 1
ATOM 694 C C . ALA A 1 83 ? 7.801 9.549 -15.172 1.00 93.00 83 ALA A C 1
ATOM 696 O O . ALA A 1 83 ? 8.019 9.711 -16.372 1.00 93.00 83 ALA A O 1
ATOM 697 N N . LEU A 1 84 ? 8.579 10.083 -14.226 1.00 93.88 84 LEU A N 1
ATOM 698 C CA . LEU A 1 84 ? 9.740 10.920 -14.513 1.00 93.88 84 LEU A CA 1
ATOM 699 C C . LEU A 1 84 ? 10.971 10.106 -14.941 1.00 93.88 84 LEU A C 1
ATOM 701 O O . LEU A 1 84 ? 11.664 10.503 -15.875 1.00 93.88 84 LEU A O 1
ATOM 705 N N . HIS A 1 85 ? 11.240 8.988 -14.263 1.00 95.69 85 HIS A N 1
ATOM 706 C CA . HIS A 1 85 ? 12.501 8.249 -14.387 1.00 95.69 85 HIS A CA 1
ATOM 707 C C . HIS A 1 85 ? 12.400 6.950 -15.193 1.00 95.69 85 HIS A C 1
ATOM 709 O O . HIS A 1 85 ? 13.410 6.490 -15.716 1.00 95.69 85 HIS A O 1
ATOM 715 N N . ALA A 1 86 ? 11.207 6.364 -15.327 1.00 93.38 86 ALA A N 1
ATOM 716 C CA . ALA A 1 86 ? 10.966 5.117 -16.059 1.00 93.38 86 ALA A CA 1
ATOM 717 C C . ALA A 1 86 ? 10.224 5.315 -17.395 1.00 93.38 86 ALA A C 1
ATOM 719 O O . ALA A 1 86 ? 9.908 4.338 -18.077 1.00 93.38 86 ALA A O 1
ATOM 720 N N . SER A 1 87 ? 9.946 6.571 -17.775 1.00 90.38 87 SER A N 1
ATOM 721 C CA . SER A 1 87 ? 9.267 6.953 -19.026 1.00 90.38 87 SER A CA 1
ATOM 722 C C . SER A 1 87 ? 7.936 6.223 -19.268 1.00 90.38 87 SER A C 1
ATOM 724 O O . SER A 1 87 ? 7.568 5.970 -20.413 1.00 90.38 87 SER A O 1
ATOM 726 N N . THR A 1 88 ? 7.213 5.872 -18.201 1.00 90.81 88 THR A N 1
ATOM 727 C CA . THR A 1 88 ? 5.950 5.126 -18.273 1.00 90.81 88 THR A CA 1
ATOM 728 C C . THR A 1 88 ? 4.881 5.746 -17.383 1.00 90.81 88 THR A C 1
ATOM 730 O O . THR A 1 88 ? 5.167 6.228 -16.289 1.00 90.81 88 THR A O 1
ATOM 733 N N . ASP A 1 89 ? 3.632 5.713 -17.840 1.00 91.00 89 ASP A N 1
ATOM 734 C CA . ASP A 1 89 ? 2.494 6.165 -17.052 1.00 91.00 89 ASP A CA 1
ATOM 735 C C . ASP A 1 89 ? 1.900 4.998 -16.252 1.00 91.00 89 ASP A C 1
ATOM 737 O O . ASP A 1 89 ? 1.361 4.034 -16.805 1.00 91.00 89 ASP A O 1
ATOM 741 N N . LEU A 1 90 ? 2.003 5.096 -14.926 1.00 91.56 90 LEU A N 1
ATOM 742 C CA . LEU A 1 90 ? 1.430 4.133 -13.989 1.00 91.56 90 LEU A CA 1
ATOM 743 C C . LEU A 1 90 ? -0.051 4.395 -13.681 1.00 91.56 90 LEU A C 1
ATOM 745 O O . LEU A 1 90 ? -0.693 3.570 -13.012 1.00 91.56 90 LEU A O 1
ATOM 749 N N . GLU A 1 91 ? -0.600 5.520 -14.139 1.00 89.19 91 GLU A N 1
ATOM 750 C CA . GLU A 1 91 ? -1.996 5.879 -13.944 1.00 89.19 91 GLU A CA 1
ATOM 751 C C . GLU A 1 91 ? -2.896 4.841 -14.634 1.00 89.19 91 GLU A C 1
ATOM 753 O O . GLU A 1 91 ? -2.690 4.444 -15.779 1.00 89.19 91 GLU A O 1
ATOM 758 N N . ASN A 1 92 ? -3.913 4.350 -13.923 1.00 87.88 92 ASN A N 1
ATOM 759 C CA . ASN A 1 92 ? -4.852 3.328 -14.415 1.00 87.88 92 ASN A CA 1
ATOM 760 C C . ASN A 1 92 ? -4.236 1.968 -14.811 1.00 87.88 92 ASN A C 1
ATOM 762 O O . ASN A 1 92 ? -4.950 1.098 -15.314 1.00 87.88 92 ASN A O 1
ATOM 766 N N . LYS A 1 93 ? -2.946 1.733 -14.548 1.00 93.06 93 LYS A N 1
ATOM 767 C CA . LYS A 1 93 ? -2.315 0.424 -14.756 1.00 93.06 93 LYS A CA 1
ATOM 768 C C . LYS A 1 93 ? -2.608 -0.531 -13.591 1.00 93.06 93 LYS A C 1
ATOM 770 O O . LYS A 1 93 ? -2.806 -0.084 -12.453 1.00 93.06 93 LYS A O 1
ATOM 775 N N . PRO A 1 94 ? -2.640 -1.856 -13.825 1.00 94.00 94 PRO A N 1
ATOM 776 C CA . PRO A 1 94 ? -2.866 -2.826 -12.757 1.00 94.00 94 PRO A CA 1
ATOM 777 C C . PRO A 1 94 ? -1.717 -2.816 -11.740 1.00 94.00 94 PRO A C 1
ATOM 779 O O . PRO A 1 94 ? -0.577 -2.502 -12.070 1.00 94.00 94 PRO A O 1
ATOM 782 N N . PHE A 1 95 ? -2.000 -3.210 -10.495 1.00 92.44 95 PHE A N 1
ATOM 783 C CA . PHE A 1 95 ? -0.980 -3.284 -9.440 1.00 92.44 95 PHE A CA 1
ATOM 784 C C . PHE A 1 95 ? 0.213 -4.168 -9.833 1.00 92.44 95 PHE A C 1
ATOM 786 O O . PHE A 1 95 ? 1.350 -3.777 -9.600 1.00 92.44 95 PHE A O 1
ATOM 793 N N . GLN A 1 96 ? -0.038 -5.304 -10.495 1.00 95.56 96 GLN A N 1
ATOM 794 C CA . GLN A 1 96 ? 1.024 -6.216 -10.930 1.00 95.56 96 GLN A CA 1
ATOM 795 C C . GLN A 1 96 ? 2.026 -5.545 -11.880 1.00 95.56 96 GLN A C 1
ATOM 797 O O . GLN A 1 96 ? 3.221 -5.768 -11.743 1.00 95.56 96 GLN A O 1
ATOM 802 N N . TYR A 1 97 ? 1.562 -4.666 -12.774 1.00 95.19 97 TYR A N 1
ATOM 803 C CA . TYR A 1 97 ? 2.445 -3.913 -13.669 1.00 95.19 97 TYR A CA 1
ATOM 804 C C . TYR A 1 97 ? 3.413 -3.014 -12.894 1.00 95.19 97 TYR A C 1
ATOM 806 O O . TYR A 1 97 ? 4.593 -2.933 -13.217 1.00 95.19 97 TYR A O 1
ATOM 814 N N . ARG A 1 98 ? 2.930 -2.380 -11.819 1.00 93.81 98 ARG A N 1
ATOM 815 C CA . ARG A 1 98 ? 3.758 -1.524 -10.958 1.00 93.81 98 ARG A CA 1
ATOM 816 C C . ARG A 1 98 ? 4.833 -2.320 -10.221 1.00 93.81 98 ARG A C 1
ATOM 818 O O . ARG A 1 98 ? 5.939 -1.823 -10.054 1.00 93.81 98 ARG A O 1
ATOM 825 N N . VAL A 1 99 ? 4.510 -3.550 -9.814 1.00 94.00 99 VAL A N 1
ATOM 826 C CA . VAL A 1 99 ? 5.484 -4.484 -9.230 1.00 94.00 99 VAL A CA 1
ATOM 827 C C . VAL A 1 99 ? 6.532 -4.875 -10.272 1.00 94.00 99 VAL A C 1
ATOM 829 O O . VAL A 1 99 ? 7.721 -4.761 -10.001 1.00 94.00 99 VAL A O 1
ATOM 832 N N . ASP A 1 100 ? 6.102 -5.253 -11.479 1.00 95.50 100 ASP A N 1
ATOM 833 C CA . ASP A 1 100 ? 7.015 -5.676 -12.544 1.00 95.50 100 ASP A CA 1
ATOM 834 C C . ASP A 1 100 ? 7.994 -4.552 -12.947 1.00 95.50 100 ASP A C 1
ATOM 836 O O . ASP A 1 100 ? 9.177 -4.813 -13.149 1.00 95.50 100 ASP A O 1
ATOM 840 N N . ILE A 1 101 ? 7.550 -3.291 -12.995 1.00 94.94 101 ILE A N 1
ATOM 841 C CA . ILE A 1 101 ? 8.440 -2.140 -13.239 1.00 94.94 101 ILE A CA 1
ATOM 842 C C . ILE A 1 101 ? 9.491 -1.985 -12.138 1.00 94.94 101 ILE A C 1
ATOM 844 O O . ILE A 1 101 ? 10.634 -1.627 -12.424 1.00 94.94 101 ILE A O 1
ATOM 848 N N . GLY A 1 102 ? 9.118 -2.244 -10.884 1.00 93.06 102 GLY A N 1
ATOM 849 C CA . GLY A 1 102 ? 10.050 -2.212 -9.760 1.00 93.06 102 GLY A CA 1
ATOM 850 C C . GLY A 1 102 ? 11.128 -3.294 -9.853 1.00 93.06 102 GLY A C 1
ATOM 851 O O . GLY A 1 102 ? 12.238 -3.087 -9.370 1.00 93.06 102 GLY A O 1
ATOM 852 N N . ASP A 1 103 ? 10.851 -4.414 -10.522 1.00 95.00 103 ASP A N 1
ATOM 853 C CA . ASP A 1 103 ? 11.752 -5.568 -10.590 1.00 95.00 103 ASP A CA 1
ATOM 854 C C . ASP A 1 103 ? 12.791 -5.492 -11.725 1.00 95.00 103 ASP A C 1
ATOM 856 O O . ASP A 1 103 ? 13.891 -6.031 -11.568 1.00 95.00 103 ASP A O 1
ATOM 860 N N . TYR A 1 104 ? 12.492 -4.813 -12.841 1.00 96.00 104 TYR A N 1
ATOM 861 C CA . TYR A 1 104 ? 13.354 -4.789 -14.038 1.00 96.00 104 TYR A CA 1
ATOM 862 C C . TYR A 1 104 ? 13.656 -3.366 -14.517 1.00 96.00 104 TYR A C 1
ATOM 864 O O . TYR A 1 104 ? 12.790 -2.492 -14.472 1.00 96.00 104 TYR A O 1
ATOM 872 N N . ASN A 1 105 ? 14.869 -3.121 -15.028 1.00 95.62 105 ASN A N 1
ATOM 873 C CA . ASN A 1 105 ? 15.251 -1.792 -15.520 1.00 95.62 105 ASN A CA 1
ATOM 874 C C . ASN A 1 105 ? 14.557 -1.452 -16.844 1.00 95.62 105 ASN A C 1
ATOM 876 O O . ASN A 1 105 ? 14.271 -0.285 -17.110 1.00 95.62 105 ASN A O 1
ATOM 880 N N . THR A 1 106 ? 14.280 -2.457 -17.674 1.00 96.38 106 THR A N 1
ATOM 881 C CA . THR A 1 106 ? 13.651 -2.263 -18.982 1.00 96.38 106 THR A CA 1
ATOM 882 C C . THR A 1 106 ? 12.557 -3.287 -19.247 1.00 96.38 106 THR A C 1
ATOM 884 O O . THR A 1 106 ? 12.543 -4.393 -18.698 1.00 96.38 106 THR A O 1
ATOM 887 N N . TYR A 1 107 ? 11.654 -2.921 -20.151 1.00 96.69 107 TYR A N 1
ATOM 888 C CA . TYR A 1 107 ? 10.617 -3.813 -20.653 1.00 96.69 107 TYR A CA 1
ATOM 889 C C . TYR A 1 107 ? 11.175 -5.091 -21.307 1.00 96.69 107 TYR A C 1
ATOM 891 O O . TYR A 1 107 ? 10.641 -6.184 -21.106 1.00 96.69 107 TYR A O 1
ATOM 899 N N . ASP A 1 108 ? 12.295 -4.977 -22.023 1.00 96.88 108 ASP A N 1
ATOM 900 C CA . ASP A 1 108 ? 12.957 -6.113 -22.671 1.00 96.88 108 ASP A CA 1
ATOM 901 C C . ASP A 1 108 ? 13.527 -7.105 -21.647 1.00 96.88 108 ASP A C 1
ATOM 903 O O . ASP A 1 108 ? 13.351 -8.317 -21.789 1.00 96.88 108 ASP A O 1
ATOM 907 N N . GLU A 1 109 ? 14.146 -6.609 -20.566 1.00 97.19 109 GLU A N 1
ATOM 908 C CA . GLU A 1 109 ? 14.635 -7.455 -19.468 1.00 97.19 109 GLU A CA 1
ATOM 909 C C . GLU A 1 109 ? 13.498 -8.275 -18.842 1.00 97.19 109 GLU A C 1
ATOM 911 O O . GLU A 1 109 ? 13.656 -9.475 -18.567 1.00 97.19 109 GLU A O 1
ATOM 916 N N . PHE A 1 110 ? 12.341 -7.638 -18.646 1.00 97.38 110 PHE A N 1
ATOM 917 C CA . PHE A 1 110 ? 11.127 -8.285 -18.163 1.00 97.38 110 PHE A CA 1
ATOM 918 C C . PHE A 1 110 ? 10.643 -9.368 -19.134 1.00 97.38 110 PHE A C 1
ATOM 920 O O . PHE A 1 110 ? 10.447 -10.516 -18.720 1.00 97.38 110 PHE A O 1
ATOM 927 N N . ILE A 1 111 ? 10.495 -9.041 -20.422 1.00 97.38 111 ILE A N 1
ATOM 928 C CA . ILE A 1 111 ? 10.060 -9.987 -21.456 1.00 97.38 111 ILE A CA 1
ATOM 929 C C . ILE A 1 111 ? 10.979 -11.207 -21.487 1.00 97.38 111 ILE A C 1
ATOM 931 O O . ILE A 1 111 ? 10.505 -12.347 -21.478 1.00 97.38 111 ILE A O 1
ATOM 935 N N . ASP A 1 112 ? 12.289 -10.988 -21.492 1.00 97.69 112 ASP A N 1
ATOM 936 C CA . ASP A 1 112 ? 13.265 -12.065 -21.556 1.00 97.69 112 ASP A CA 1
ATOM 937 C C . ASP A 1 112 ? 13.206 -12.951 -20.309 1.00 97.69 112 ASP A C 1
ATOM 939 O O . ASP A 1 112 ? 13.304 -14.177 -20.411 1.00 97.69 112 ASP A O 1
ATOM 943 N N . SER A 1 113 ? 12.968 -12.366 -19.131 1.00 97.19 113 SER A N 1
ATOM 944 C CA . SER A 1 113 ? 12.713 -13.115 -17.897 1.00 97.19 113 SER A CA 1
ATOM 945 C C . SER A 1 113 ? 11.464 -13.995 -18.004 1.00 97.19 113 SER A C 1
ATOM 947 O O . SER A 1 113 ? 11.525 -15.201 -17.738 1.00 97.19 113 SER A O 1
ATOM 949 N N . LYS A 1 114 ? 10.341 -13.438 -18.476 1.00 97.00 114 LYS A N 1
ATOM 950 C CA . LYS A 1 114 ? 9.091 -14.191 -18.664 1.00 97.00 114 LYS A CA 1
ATOM 951 C C . LYS A 1 114 ? 9.239 -15.302 -19.704 1.00 97.00 114 LYS A C 1
ATOM 953 O O . LYS A 1 114 ? 8.782 -16.421 -19.466 1.00 97.00 114 LYS A O 1
ATOM 958 N N . ARG A 1 115 ? 9.943 -15.050 -20.813 1.00 97.06 115 ARG A N 1
ATOM 959 C CA . ARG A 1 115 ? 10.242 -16.054 -21.849 1.00 97.06 115 ARG A CA 1
ATOM 960 C C . ARG A 1 115 ? 11.091 -17.201 -21.302 1.00 97.06 115 ARG A C 1
ATOM 962 O O . ARG A 1 115 ? 10.733 -18.361 -21.510 1.00 97.06 115 ARG A O 1
ATOM 969 N N . ARG A 1 116 ? 12.161 -16.907 -20.550 1.00 97.00 116 ARG A N 1
ATOM 970 C CA . ARG A 1 116 ? 13.004 -17.935 -19.903 1.00 97.00 116 ARG A CA 1
ATOM 971 C C . ARG A 1 116 ? 12.200 -18.828 -18.959 1.00 97.00 116 ARG A C 1
ATOM 973 O O . ARG A 1 116 ? 12.397 -20.041 -18.946 1.00 97.00 116 ARG A O 1
ATOM 980 N N . ASN A 1 117 ? 11.256 -18.237 -18.231 1.00 97.12 117 ASN A N 1
ATOM 981 C CA . ASN A 1 117 ? 10.404 -18.944 -17.276 1.00 97.12 117 ASN A CA 1
ATOM 982 C C . ASN A 1 117 ? 9.157 -19.589 -17.904 1.00 97.12 117 ASN A C 1
ATOM 984 O O . ASN A 1 117 ? 8.356 -20.173 -17.179 1.00 97.12 117 ASN A O 1
ATOM 988 N N . ARG A 1 118 ? 8.988 -19.521 -19.235 1.00 96.56 118 ARG A N 1
ATOM 989 C CA . ARG A 1 118 ? 7.805 -20.025 -19.964 1.00 96.56 118 ARG A CA 1
ATOM 990 C C . ARG A 1 118 ? 6.482 -19.390 -19.502 1.00 96.56 118 ARG A C 1
ATOM 992 O O . ARG A 1 118 ? 5.443 -20.037 -19.546 1.00 96.56 118 ARG A O 1
ATOM 999 N N . GLN A 1 119 ? 6.531 -18.127 -19.083 1.00 96.56 119 GLN A N 1
ATOM 1000 C CA . GLN A 1 119 ? 5.403 -17.314 -18.609 1.00 96.56 119 GLN A CA 1
ATOM 1001 C C . GLN A 1 119 ? 4.990 -16.273 -19.661 1.00 96.56 119 GLN A C 1
ATOM 1003 O O . GLN A 1 119 ? 4.848 -15.086 -19.369 1.00 96.56 119 GLN A O 1
ATOM 1008 N N . THR A 1 120 ? 4.892 -16.683 -20.925 1.00 93.94 120 THR A N 1
ATOM 1009 C CA . THR A 1 120 ? 4.632 -15.760 -22.043 1.00 93.94 120 THR A CA 1
ATOM 1010 C C . THR A 1 120 ? 3.235 -15.142 -22.003 1.00 93.94 120 THR A C 1
ATOM 1012 O O . THR A 1 120 ? 3.015 -14.097 -22.599 1.00 93.94 120 THR A O 1
ATOM 1015 N N . ASP A 1 121 ? 2.304 -15.778 -21.298 1.00 95.88 121 ASP A N 1
ATOM 1016 C CA . ASP A 1 121 ? 0.947 -15.304 -21.021 1.00 95.88 121 ASP A CA 1
ATOM 1017 C C . ASP A 1 121 ? 0.899 -14.111 -20.053 1.00 95.88 121 ASP A C 1
ATOM 1019 O O . ASP A 1 121 ? -0.091 -13.385 -20.028 1.00 95.88 121 ASP A O 1
ATOM 1023 N N . LEU A 1 122 ? 1.970 -13.888 -19.282 1.00 95.81 122 LEU A N 1
ATOM 1024 C CA . LEU A 1 122 ? 2.095 -12.7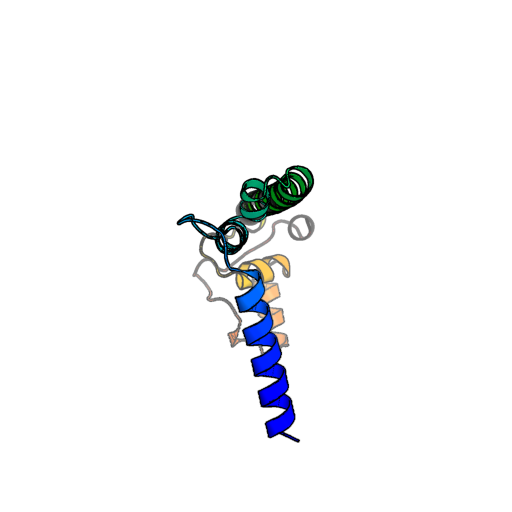75 -18.336 1.00 95.81 122 LEU A CA 1
ATOM 1025 C C . LEU A 1 122 ? 2.811 -11.553 -18.932 1.00 95.81 122 LEU A C 1
ATOM 1027 O O . LEU A 1 122 ? 3.101 -10.605 -18.205 1.00 95.81 122 LEU A 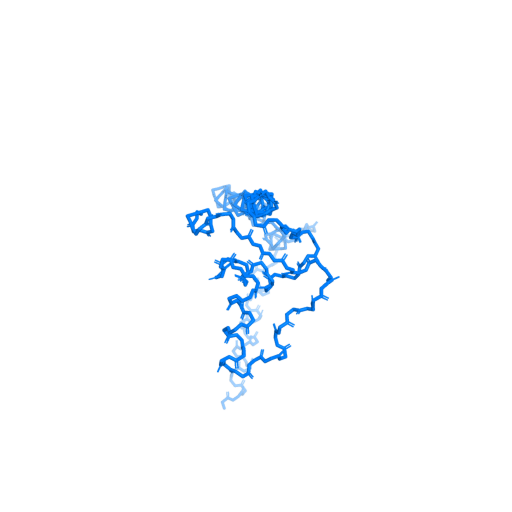O 1
ATOM 1031 N N . ILE A 1 123 ? 3.155 -11.586 -20.222 1.00 96.44 123 ILE A N 1
ATOM 1032 C CA . ILE A 1 123 ? 3.806 -10.466 -20.904 1.00 96.44 123 ILE A CA 1
ATOM 1033 C C . ILE A 1 123 ? 2.759 -9.387 -21.192 1.00 96.44 123 ILE A C 1
ATOM 1035 O O . ILE A 1 123 ? 1.682 -9.673 -21.718 1.00 96.44 123 ILE A O 1
ATOM 1039 N N . TRP A 1 124 ? 3.077 -8.143 -20.838 1.00 96.25 124 TRP A N 1
ATOM 1040 C CA . TRP A 1 124 ? 2.220 -7.001 -21.134 1.00 96.25 124 TRP A CA 1
ATOM 1041 C C . TRP A 1 124 ? 2.111 -6.769 -22.654 1.00 96.25 124 TRP A C 1
ATOM 1043 O O . TRP A 1 124 ? 2.945 -7.232 -23.426 1.00 96.25 124 TRP A O 1
ATOM 1053 N N . PRO A 1 125 ? 1.045 -6.126 -23.144 1.00 93.81 125 PRO A N 1
ATOM 1054 C CA . PRO A 1 125 ? 0.899 -5.889 -24.575 1.00 93.81 125 PRO A CA 1
ATOM 1055 C C . PRO A 1 125 ? 1.830 -4.771 -25.061 1.00 93.81 125 PRO A C 1
ATOM 1057 O O . PRO A 1 125 ? 1.867 -3.688 -24.478 1.00 93.81 125 PRO A O 1
ATOM 1060 N N . GLU A 1 126 ? 2.518 -5.029 -26.173 1.00 92.00 126 GLU A N 1
ATOM 1061 C CA . GLU A 1 126 ? 3.347 -4.044 -26.873 1.00 92.00 126 GLU A CA 1
ATOM 1062 C C . GLU A 1 126 ? 2.496 -2.950 -27.552 1.00 92.00 126 GLU A C 1
ATOM 1064 O O . GLU A 1 126 ? 1.373 -3.186 -28.004 1.00 92.00 126 GLU A O 1
ATOM 1069 N N . ASN A 1 127 ? 3.064 -1.754 -27.678 1.00 90.50 127 ASN A N 1
ATOM 1070 C CA . ASN A 1 127 ? 2.526 -0.523 -28.252 1.00 90.50 127 ASN A CA 1
ATOM 1071 C C . ASN A 1 127 ? 1.261 0.023 -27.567 1.00 90.50 127 ASN A C 1
ATOM 1073 O O . ASN A 1 127 ? 0.522 0.806 -28.164 1.00 90.50 127 ASN A O 1
ATOM 1077 N N . LEU A 1 128 ? 1.009 -0.363 -26.311 1.00 91.25 128 LEU A N 1
ATOM 1078 C CA . LEU A 1 128 ? -0.114 0.132 -25.498 1.00 91.25 128 LEU A CA 1
ATOM 1079 C C . LEU A 1 128 ? 0.344 0.972 -24.290 1.00 91.25 128 LEU A C 1
ATOM 1081 O O . LEU A 1 128 ? -0.418 1.171 -23.335 1.00 91.25 128 LEU A O 1
ATOM 1085 N N . GLY A 1 129 ? 1.592 1.452 -24.316 1.00 91.12 129 GLY A N 1
ATOM 1086 C CA . GLY A 1 129 ? 2.187 2.232 -23.232 1.00 91.12 129 GLY A CA 1
ATOM 1087 C C . GLY A 1 129 ? 2.413 1.382 -21.988 1.00 91.12 129 GLY A C 1
ATOM 1088 O O . GLY A 1 129 ? 2.104 1.821 -20.883 1.00 91.12 129 GLY A O 1
ATOM 1089 N N . TYR A 1 130 ? 2.810 0.122 -22.181 1.00 94.38 130 TYR A N 1
ATOM 1090 C CA . TYR A 1 130 ? 3.289 -0.757 -21.110 1.00 94.38 130 TYR A CA 1
ATOM 1091 C C . TYR A 1 130 ? 4.810 -0.879 -21.127 1.00 94.38 130 TYR A C 1
ATOM 1093 O O . TYR A 1 130 ? 5.384 -1.452 -20.211 1.00 94.38 130 TYR A O 1
ATOM 1101 N N . GLU A 1 131 ? 5.466 -0.318 -22.128 1.00 95.38 131 GLU A N 1
ATOM 1102 C CA . GLU A 1 131 ? 6.906 -0.205 -22.213 1.00 95.38 131 GLU A CA 1
ATOM 1103 C C . GLU A 1 131 ? 7.409 0.761 -21.140 1.00 95.38 131 GLU A C 1
ATOM 1105 O O . GLU A 1 131 ? 6.842 1.834 -20.936 1.00 95.38 131 GLU A O 1
ATOM 1110 N N . TRP A 1 132 ? 8.482 0.381 -20.455 1.00 96.00 132 TRP A N 1
ATOM 1111 C CA . TRP A 1 132 ? 9.202 1.257 -19.542 1.00 96.00 132 TRP A CA 1
ATOM 1112 C C . TRP A 1 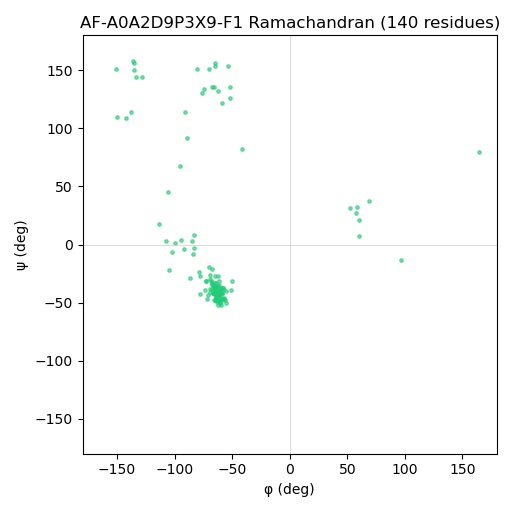132 ? 10.699 1.122 -19.763 1.00 96.00 132 TRP A C 1
ATOM 1114 O O . TRP A 1 132 ? 11.204 0.089 -20.220 1.00 96.00 132 TRP A O 1
ATOM 1124 N N . GLN A 1 133 ? 11.403 2.176 -19.381 1.00 96.44 133 GLN A N 1
ATOM 1125 C CA . GLN A 1 133 ? 12.848 2.205 -19.348 1.00 96.44 133 GLN A CA 1
ATOM 1126 C C . GLN A 1 133 ? 13.289 3.146 -18.238 1.00 96.44 133 GLN A C 1
ATOM 1128 O O . GLN A 1 133 ? 13.136 4.362 -18.350 1.00 96.44 133 GLN A O 1
ATOM 1133 N N . TRP A 1 134 ? 13.845 2.565 -17.179 1.00 96.94 134 TRP A N 1
ATOM 1134 C CA . TRP A 1 134 ? 14.514 3.318 -16.131 1.00 96.94 134 TRP A CA 1
ATOM 1135 C C . TRP A 1 134 ? 15.765 3.999 -16.688 1.00 96.94 134 TRP A C 1
ATOM 1137 O O . TRP A 1 134 ? 16.559 3.393 -17.410 1.00 96.94 134 TRP A O 1
ATOM 1147 N N . ASP A 1 135 ? 15.947 5.263 -16.329 1.00 95.81 135 ASP A N 1
ATOM 1148 C CA . ASP A 1 135 ? 17.131 6.057 -16.649 1.00 95.81 135 ASP A CA 1
ATOM 1149 C C . ASP A 1 135 ? 18.406 5.518 -15.975 1.00 95.81 135 ASP A C 1
ATOM 1151 O O . ASP A 1 135 ? 19.495 5.578 -16.550 1.00 95.81 135 ASP A O 1
ATOM 1155 N N . SER A 1 136 ? 18.277 4.952 -14.773 1.00 94.50 136 SER A N 1
ATOM 1156 C CA . SER A 1 136 ? 19.347 4.258 -14.068 1.00 94.50 136 SER A CA 1
ATOM 1157 C C . SER A 1 136 ? 18.819 3.155 -13.151 1.00 94.50 136 SER A C 1
ATOM 1159 O O . SER A 1 136 ? 17.741 3.253 -12.565 1.00 94.50 136 SER A O 1
ATOM 1161 N N . GLU A 1 137 ? 19.637 2.122 -12.942 1.00 92.88 137 GLU A N 1
ATOM 1162 C CA . GLU A 1 137 ? 19.341 1.080 -11.951 1.00 92.88 137 GLU A CA 1
ATOM 1163 C C . GLU A 1 137 ? 19.276 1.644 -10.521 1.00 92.88 137 GLU A C 1
ATOM 1165 O O . GLU A 1 137 ? 18.575 1.095 -9.674 1.00 92.88 137 GLU A O 1
ATOM 1170 N N . SER A 1 138 ? 19.993 2.742 -10.249 1.00 94.00 138 SER A N 1
ATOM 1171 C CA . SER A 1 138 ? 19.944 3.418 -8.951 1.00 94.00 138 SER A CA 1
ATOM 1172 C C . SER A 1 138 ? 18.549 3.964 -8.669 1.00 94.00 138 SER A C 1
ATOM 1174 O O . SER A 1 138 ? 18.024 3.705 -7.594 1.00 94.00 138 SER A O 1
ATOM 1176 N N . ASN A 1 139 ? 17.940 4.652 -9.637 1.00 92.81 139 ASN A N 1
ATOM 1177 C CA . ASN A 1 139 ? 16.613 5.243 -9.467 1.00 92.81 139 ASN A CA 1
ATOM 1178 C C . ASN A 1 139 ? 15.535 4.167 -9.301 1.00 92.81 139 ASN A C 1
ATOM 1180 O O . ASN A 1 139 ? 14.639 4.325 -8.487 1.00 92.81 139 ASN A O 1
ATOM 1184 N N . ARG A 1 140 ? 15.649 3.021 -9.987 1.00 93.38 140 ARG A N 1
ATOM 1185 C CA . ARG A 1 140 ? 14.722 1.895 -9.771 1.00 93.38 140 ARG A CA 1
ATOM 1186 C C . ARG A 1 140 ? 14.764 1.344 -8.336 1.00 93.38 140 ARG A C 1
ATOM 1188 O O . ARG A 1 140 ? 13.774 0.795 -7.864 1.00 93.38 140 ARG A O 1
ATOM 1195 N N . LYS A 1 141 ? 15.925 1.403 -7.676 1.00 91.75 141 LYS A N 1
ATOM 1196 C CA . LYS A 1 141 ? 16.158 0.815 -6.344 1.00 91.75 141 LYS A CA 1
ATOM 1197 C C . LYS A 1 141 ? 15.898 1.778 -5.180 1.00 91.75 141 LYS A C 1
ATOM 1199 O O . LYS A 1 141 ? 16.061 1.348 -4.036 1.00 91.75 141 LYS A O 1
ATOM 1204 N N . GLU A 1 142 ? 15.583 3.038 -5.465 1.00 81.94 142 GLU A N 1
ATOM 1205 C CA . GLU A 1 142 ? 15.232 4.061 -4.468 1.00 81.94 142 GLU A CA 1
ATOM 1206 C C . GLU A 1 142 ? 13.853 3.796 -3.844 1.00 81.94 142 GLU A C 1
ATOM 1208 O O . GLU A 1 142 ? 13.751 3.907 -2.598 1.00 81.94 142 GLU A O 1
#

pLDDT: mean 87.5, std 13.04, range [48.69, 98.25]